Protein AF-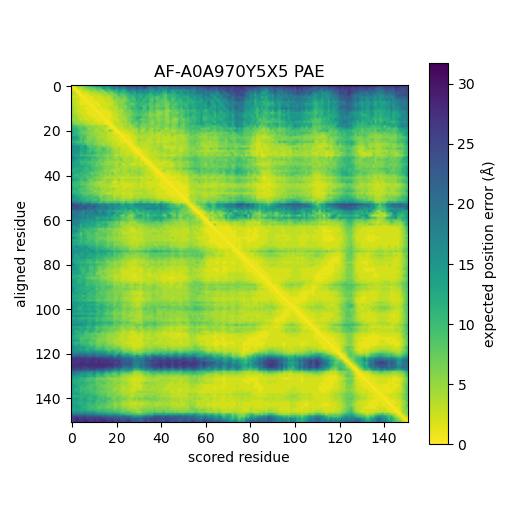A0A970Y5X5-F1 (afdb_monomer)

Mean predicted aligned error: 7.31 Å

Structure (mmCIF, N/CA/C/O backbone):
data_AF-A0A970Y5X5-F1
#
_entry.id   AF-A0A970Y5X5-F1
#
loop_
_atom_site.group_PDB
_atom_site.id
_atom_site.type_symbol
_atom_site.label_atom_id
_atom_site.label_alt_id
_atom_site.label_comp_id
_atom_site.label_asym_id
_atom_site.label_entity_id
_atom_site.label_seq_id
_atom_site.pdbx_PDB_ins_code
_atom_site.Cartn_x
_atom_site.Cartn_y
_atom_site.Cartn_z
_atom_site.occupancy
_atom_site.B_iso_or_equiv
_atom_site.auth_seq_id
_atom_site.auth_comp_id
_atom_site.auth_asym_id
_atom_site.auth_atom_id
_atom_site.pdbx_PDB_model_num
ATOM 1 N N . MET A 1 1 ? 30.750 5.805 -36.805 1.00 61.69 1 MET A N 1
ATOM 2 C CA . MET A 1 1 ? 29.482 6.533 -36.545 1.00 61.69 1 MET A CA 1
ATOM 3 C C . MET A 1 1 ? 28.291 5.612 -36.258 1.00 61.69 1 MET A C 1
ATOM 5 O O . MET A 1 1 ? 27.741 5.738 -35.177 1.00 61.69 1 MET A O 1
ATOM 9 N N . LYS A 1 2 ? 27.924 4.644 -37.118 1.00 69.88 2 LYS A N 1
ATOM 10 C CA . LYS A 1 2 ? 26.764 3.740 -36.888 1.00 69.88 2 LYS A CA 1
ATOM 11 C C . LYS A 1 2 ? 26.781 2.974 -35.548 1.00 69.88 2 LYS A C 1
ATOM 13 O O . LYS A 1 2 ? 25.757 2.880 -34.888 1.00 69.88 2 LYS A O 1
ATOM 18 N N . ARG A 1 3 ? 27.951 2.489 -35.111 1.00 75.19 3 ARG A N 1
ATOM 19 C CA . ARG A 1 3 ? 28.119 1.791 -33.818 1.00 75.19 3 ARG A CA 1
ATOM 20 C C . ARG A 1 3 ? 27.885 2.694 -32.600 1.00 75.19 3 ARG A C 1
ATOM 22 O O . ARG A 1 3 ? 27.340 2.235 -31.613 1.00 75.19 3 ARG A O 1
ATOM 29 N N . MET A 1 4 ? 28.266 3.969 -32.683 1.00 82.06 4 MET A N 1
ATOM 30 C CA . MET A 1 4 ? 28.078 4.937 -31.595 1.00 82.06 4 MET A CA 1
ATOM 31 C C . MET A 1 4 ? 26.596 5.274 -31.413 1.00 82.06 4 MET A C 1
ATOM 33 O O . MET A 1 4 ? 26.098 5.261 -30.297 1.00 82.06 4 MET A O 1
ATOM 37 N N . TRP A 1 5 ? 25.874 5.471 -32.519 1.00 86.94 5 TRP A N 1
ATOM 38 C CA . TRP A 1 5 ? 24.421 5.654 -32.496 1.00 86.94 5 TRP A CA 1
ATOM 39 C C . TRP A 1 5 ? 23.680 4.432 -31.956 1.00 86.94 5 TRP A C 1
ATOM 41 O O . TRP A 1 5 ? 22.742 4.599 -31.189 1.00 86.94 5 TRP A O 1
ATOM 51 N N . ALA A 1 6 ? 24.130 3.217 -32.287 1.00 85.12 6 ALA A N 1
ATOM 52 C CA . ALA A 1 6 ? 23.559 2.004 -31.709 1.00 85.12 6 ALA A CA 1
ATOM 53 C C . ALA A 1 6 ? 23.686 1.989 -30.175 1.00 85.12 6 ALA A C 1
ATOM 55 O O . ALA A 1 6 ? 22.701 1.736 -29.498 1.00 85.12 6 ALA A O 1
ATOM 56 N N . TRP A 1 7 ? 24.851 2.342 -29.620 1.00 88.75 7 TRP A N 1
ATOM 57 C CA . TRP A 1 7 ? 25.034 2.431 -28.165 1.00 88.75 7 TRP A CA 1
ATOM 58 C C . TRP A 1 7 ? 24.187 3.522 -27.509 1.00 88.75 7 TRP A C 1
ATOM 60 O O . TRP A 1 7 ? 23.627 3.284 -26.443 1.00 88.75 7 TRP A O 1
ATOM 70 N N . VAL A 1 8 ? 24.054 4.688 -28.148 1.00 87.75 8 VAL A N 1
ATOM 71 C CA . VAL A 1 8 ? 23.184 5.769 -27.658 1.00 87.75 8 VAL A CA 1
ATOM 72 C C . VAL A 1 8 ? 21.726 5.314 -27.625 1.00 87.75 8 VAL A C 1
ATOM 74 O O . VAL A 1 8 ? 21.062 5.473 -26.606 1.00 87.75 8 VAL A O 1
ATOM 77 N N . ILE A 1 9 ? 21.244 4.688 -28.701 1.00 89.44 9 ILE A N 1
ATOM 78 C CA . ILE A 1 9 ? 19.875 4.164 -28.777 1.00 89.44 9 ILE A CA 1
ATOM 79 C C . ILE A 1 9 ? 19.659 3.090 -27.710 1.00 89.44 9 ILE A C 1
ATOM 81 O O . ILE A 1 9 ? 18.686 3.169 -26.968 1.00 89.44 9 ILE A O 1
ATOM 85 N N . THR A 1 10 ? 20.578 2.131 -27.580 1.00 89.00 10 THR A N 1
ATOM 86 C CA . THR A 1 10 ? 20.504 1.099 -26.539 1.00 89.00 10 THR A CA 1
ATOM 87 C C . THR A 1 10 ? 20.465 1.720 -25.145 1.00 89.00 10 THR A C 1
ATOM 89 O O . THR A 1 10 ? 19.630 1.329 -24.337 1.00 89.00 10 THR A O 1
ATOM 92 N N . GLY A 1 11 ? 21.306 2.719 -24.868 1.00 88.06 11 GLY A N 1
ATOM 93 C CA . GLY A 1 11 ? 21.301 3.435 -23.592 1.00 88.06 11 GLY A CA 1
ATOM 94 C C . GLY A 1 11 ? 19.962 4.119 -23.312 1.00 88.06 11 GLY A C 1
ATOM 95 O O . GLY A 1 11 ? 19.399 3.938 -22.236 1.00 88.06 11 GLY A O 1
ATOM 96 N N . CYS A 1 12 ? 19.404 4.836 -24.291 1.00 86.50 12 CYS A N 1
ATOM 97 C CA . CYS A 1 12 ? 18.083 5.453 -24.166 1.00 86.50 12 CYS A CA 1
ATOM 98 C C . CYS A 1 12 ? 16.980 4.416 -23.920 1.00 86.50 12 CYS A C 1
ATOM 100 O O . CYS A 1 12 ? 16.128 4.632 -23.064 1.00 86.50 12 CYS A O 1
ATOM 102 N N . VAL A 1 13 ? 17.007 3.284 -24.628 1.00 84.75 13 VAL A N 1
ATOM 103 C CA . VAL A 1 13 ? 16.042 2.193 -24.431 1.00 84.75 13 VAL A CA 1
ATOM 104 C C . VAL A 1 13 ? 16.150 1.630 -23.016 1.00 84.75 13 VAL A C 1
ATOM 106 O O . VAL A 1 13 ? 15.132 1.483 -22.352 1.00 84.75 13 VAL A O 1
ATOM 109 N N . VAL A 1 14 ? 17.363 1.382 -22.518 1.00 83.56 14 VAL A N 1
ATOM 110 C CA . VAL A 1 14 ? 17.572 0.889 -21.148 1.00 83.56 14 VAL A CA 1
ATOM 111 C C . VAL A 1 14 ? 17.050 1.889 -20.116 1.00 83.56 14 VAL A C 1
ATOM 113 O O . VAL A 1 14 ? 16.338 1.494 -19.200 1.00 83.56 14 VAL A O 1
ATOM 116 N N . VAL A 1 15 ? 17.327 3.185 -20.276 1.00 82.19 15 VAL A N 1
ATOM 117 C CA . VAL A 1 15 ? 16.815 4.217 -19.358 1.00 82.19 15 VAL A CA 1
ATOM 118 C C . VAL A 1 15 ? 15.287 4.254 -19.363 1.00 82.19 15 VAL A C 1
ATOM 120 O O . VAL A 1 15 ? 14.677 4.283 -18.297 1.00 82.19 15 VAL A O 1
ATOM 123 N N . LEU A 1 16 ? 14.661 4.203 -20.542 1.00 78.81 16 LEU A N 1
ATOM 124 C CA . LEU A 1 16 ? 13.202 4.172 -20.664 1.00 78.81 16 LEU A CA 1
ATOM 125 C C . LEU A 1 16 ? 12.597 2.915 -20.026 1.00 78.81 16 LEU A C 1
ATOM 127 O O . LEU A 1 16 ? 11.525 3.016 -19.436 1.00 78.81 16 LEU A O 1
ATOM 131 N N . LEU A 1 17 ? 13.297 1.777 -20.106 1.00 76.12 17 LEU A N 1
ATOM 132 C CA . LEU A 1 17 ? 12.906 0.507 -19.485 1.00 76.12 17 LEU A CA 1
ATOM 133 C C . LEU A 1 17 ? 12.936 0.533 -17.953 1.00 76.12 17 LEU A C 1
ATOM 135 O O . LEU A 1 17 ? 12.149 -0.161 -17.313 1.00 76.12 17 LEU A O 1
ATOM 139 N N . LEU A 1 18 ? 13.818 1.337 -17.363 1.00 77.56 18 LEU A N 1
ATOM 140 C CA . LEU A 1 18 ? 13.996 1.409 -15.910 1.00 77.56 18 LEU A CA 1
ATOM 141 C C . LEU A 1 18 ? 13.195 2.544 -15.255 1.00 77.56 18 LEU A C 1
ATOM 143 O O . LEU A 1 18 ? 12.927 2.494 -14.059 1.00 77.56 18 LEU A O 1
ATOM 147 N N . LEU A 1 19 ? 12.786 3.554 -16.026 1.00 79.06 19 LEU A N 1
ATOM 148 C CA . LEU A 1 19 ? 12.123 4.772 -15.540 1.00 79.06 19 LEU A CA 1
ATOM 149 C C . LEU A 1 19 ? 10.848 4.532 -14.701 1.00 79.06 19 LEU A C 1
ATOM 151 O O . LEU A 1 19 ? 10.663 5.239 -13.710 1.00 79.06 19 LEU A O 1
ATOM 155 N N . PRO A 1 20 ? 9.977 3.555 -15.024 1.00 79.56 20 PRO A N 1
ATOM 156 C CA . PRO A 1 20 ? 8.769 3.309 -14.235 1.00 79.56 20 PRO A CA 1
ATOM 157 C C . PRO A 1 20 ? 9.034 2.753 -12.831 1.00 79.56 20 PRO A C 1
ATOM 159 O O . PRO A 1 20 ? 8.179 2.899 -11.964 1.00 79.56 20 PRO A O 1
ATOM 162 N N . MET A 1 21 ? 10.195 2.132 -12.586 1.00 79.19 21 MET A N 1
ATOM 163 C CA . MET A 1 21 ? 10.510 1.509 -11.293 1.00 79.19 21 MET A CA 1
ATOM 164 C C . MET A 1 21 ? 10.584 2.518 -10.137 1.00 79.19 21 MET A C 1
ATOM 166 O O . MET A 1 21 ? 9.817 2.359 -9.194 1.00 79.19 21 MET A O 1
ATOM 170 N N . PRO A 1 22 ? 11.422 3.580 -10.181 1.00 78.94 22 PRO A N 1
ATOM 171 C CA . PRO A 1 22 ? 11.495 4.551 -9.086 1.00 78.94 22 PRO A CA 1
ATOM 172 C C . PRO A 1 22 ? 10.195 5.338 -8.906 1.00 78.94 22 PRO A C 1
ATOM 174 O O . PRO A 1 22 ? 9.940 5.869 -7.830 1.00 78.94 22 PRO A O 1
ATOM 177 N N . VAL A 1 23 ? 9.381 5.444 -9.961 1.00 79.38 23 VAL A N 1
ATOM 178 C CA . VAL A 1 23 ? 8.048 6.040 -9.869 1.00 79.38 23 VAL A CA 1
ATOM 179 C C . VAL A 1 23 ? 7.141 5.125 -9.054 1.00 79.38 23 VAL A C 1
ATOM 181 O O . VAL A 1 23 ? 6.571 5.590 -8.076 1.00 79.38 23 VAL A O 1
ATOM 184 N N . ALA A 1 24 ? 7.041 3.844 -9.415 1.00 81.62 24 ALA A N 1
ATOM 185 C CA . ALA A 1 24 ? 6.217 2.886 -8.687 1.00 81.62 24 ALA A CA 1
ATOM 186 C C . ALA A 1 24 ? 6.631 2.796 -7.209 1.00 81.62 24 ALA A C 1
ATOM 188 O O . ALA A 1 24 ? 5.805 3.107 -6.363 1.00 81.62 24 ALA A O 1
ATOM 189 N N . GLU A 1 25 ? 7.916 2.551 -6.915 1.00 81.75 25 GLU A N 1
ATOM 190 C CA . GLU A 1 25 ? 8.452 2.480 -5.537 1.00 81.75 25 GLU A CA 1
ATOM 191 C C . GLU A 1 25 ? 8.108 3.724 -4.699 1.00 81.75 25 GLU A C 1
ATOM 193 O O . GLU A 1 25 ? 7.856 3.633 -3.508 1.00 81.75 25 GLU A O 1
ATOM 198 N N . ARG A 1 26 ? 8.068 4.914 -5.310 1.00 81.31 26 ARG A N 1
ATOM 199 C CA . ARG A 1 26 ? 7.753 6.151 -4.582 1.00 81.31 26 ARG A CA 1
ATOM 200 C C . ARG A 1 26 ? 6.263 6.325 -4.283 1.00 81.31 26 ARG A C 1
ATOM 202 O O . ARG A 1 26 ? 5.918 7.049 -3.351 1.00 81.31 26 ARG A O 1
ATOM 209 N N . PHE A 1 27 ? 5.396 5.803 -5.142 1.00 81.81 27 PHE A N 1
ATOM 210 C CA . PHE A 1 27 ? 3.952 6.025 -5.051 1.00 81.81 27 PHE A CA 1
ATOM 211 C C . PHE A 1 27 ? 3.210 4.864 -4.404 1.00 81.81 27 PHE A C 1
ATOM 213 O O . PHE A 1 27 ? 2.046 5.045 -4.054 1.00 81.81 27 PHE A O 1
ATOM 220 N N . THR A 1 28 ? 3.847 3.703 -4.275 1.00 86.19 28 THR A N 1
ATOM 221 C CA . THR A 1 28 ? 3.265 2.520 -3.652 1.00 86.19 28 THR A CA 1
ATOM 222 C C . THR A 1 28 ? 3.716 2.359 -2.211 1.00 86.19 28 THR A C 1
ATOM 224 O O . THR A 1 28 ? 4.687 2.968 -1.777 1.00 86.19 28 THR A O 1
ATOM 227 N N . SER A 1 29 ? 2.991 1.534 -1.470 1.00 88.69 29 SER A N 1
ATOM 228 C CA . SER A 1 29 ? 3.234 1.321 -0.058 1.00 88.69 29 SER A CA 1
ATOM 229 C C . SER A 1 29 ? 4.597 0.698 0.233 1.00 88.69 29 SER A C 1
ATOM 231 O O . SER A 1 29 ? 5.002 -0.204 -0.507 1.00 88.69 29 SER A O 1
ATOM 233 N N . PRO A 1 30 ? 5.233 1.075 1.365 1.00 85.62 30 PRO A N 1
ATOM 234 C CA . PRO A 1 30 ? 6.435 0.422 1.875 1.00 85.62 30 PRO A CA 1
ATOM 235 C C . PRO A 1 30 ? 6.320 -1.102 2.020 1.00 85.62 30 PRO A C 1
ATOM 237 O O . PRO A 1 30 ? 7.319 -1.813 1.946 1.00 85.62 30 PRO A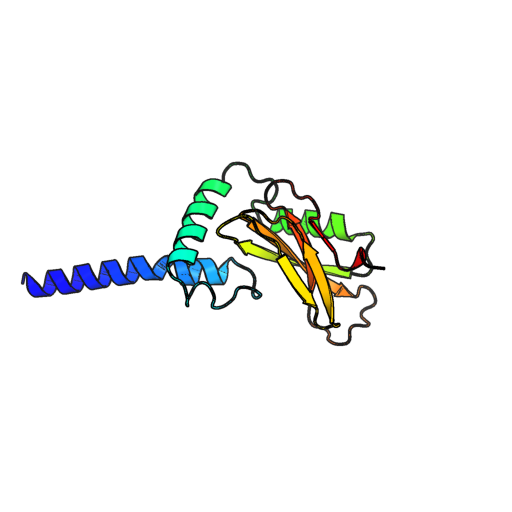 O 1
ATOM 240 N N . THR A 1 31 ? 5.107 -1.641 2.193 1.00 84.81 31 THR A N 1
ATOM 241 C CA . THR A 1 31 ? 4.873 -3.099 2.234 1.00 84.81 31 THR A CA 1
ATOM 242 C C . THR A 1 31 ? 5.170 -3.794 0.898 1.00 84.81 31 THR A C 1
ATOM 244 O O . THR A 1 31 ? 5.346 -5.013 0.853 1.00 84.81 31 THR A O 1
ATOM 247 N N . GLN A 1 32 ? 5.254 -3.033 -0.197 1.00 85.06 32 GLN A N 1
ATOM 248 C CA . GLN A 1 32 ? 5.586 -3.509 -1.539 1.00 85.06 32 GLN A CA 1
ATOM 249 C C . GLN A 1 32 ? 6.984 -3.075 -2.012 1.00 85.06 32 GLN A C 1
ATOM 251 O O . GLN A 1 32 ? 7.321 -3.323 -3.175 1.00 85.06 32 GLN A O 1
ATOM 256 N N . ASP A 1 33 ? 7.801 -2.481 -1.135 1.00 83.56 33 ASP A N 1
ATOM 257 C CA . ASP A 1 33 ? 9.144 -2.005 -1.478 1.00 83.56 33 ASP A CA 1
ATOM 258 C C . ASP A 1 33 ? 10.012 -3.122 -2.080 1.00 83.56 33 ASP A C 1
ATOM 260 O O . ASP A 1 33 ? 10.012 -4.281 -1.652 1.00 83.56 33 ASP A O 1
ATOM 264 N N . GLY A 1 34 ? 10.769 -2.776 -3.121 1.00 79.81 34 GLY A N 1
ATOM 265 C CA . GLY A 1 34 ? 11.6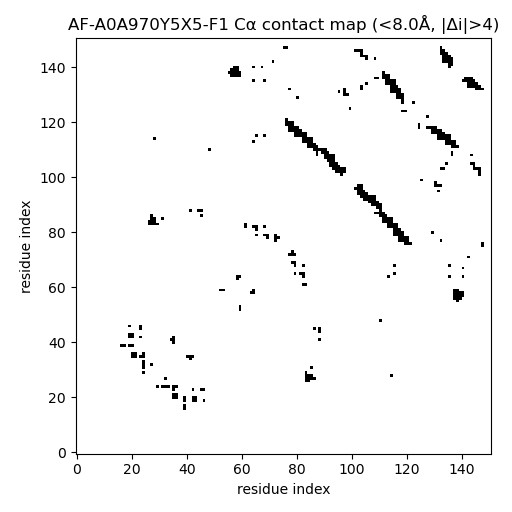84 -3.680 -3.820 1.00 79.81 34 GLY A CA 1
ATOM 266 C C . GLY A 1 34 ? 11.015 -4.649 -4.803 1.00 79.81 34 GLY A C 1
ATOM 267 O O . GLY A 1 34 ? 11.712 -5.276 -5.616 1.00 79.81 34 GLY A O 1
ATOM 268 N N . GLN A 1 35 ? 9.682 -4.763 -4.811 1.00 83.62 35 GLN A N 1
ATOM 269 C CA . GLN A 1 35 ? 8.962 -5.599 -5.783 1.00 83.62 35 GLN A CA 1
ATOM 270 C C . GLN A 1 35 ? 9.032 -5.023 -7.206 1.00 83.6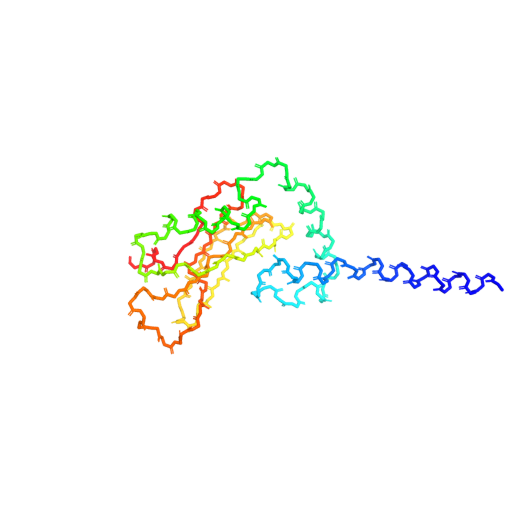2 35 GLN A C 1
ATOM 272 O O . GLN A 1 35 ? 8.964 -5.771 -8.185 1.00 83.62 35 GLN A O 1
ATOM 277 N N . TYR A 1 36 ? 9.196 -3.706 -7.343 1.00 80.19 36 TYR A N 1
ATOM 278 C CA . TYR A 1 36 ? 9.234 -3.015 -8.635 1.00 80.19 36 TYR A CA 1
ATOM 279 C C . TYR A 1 36 ? 10.643 -2.987 -9.231 1.00 80.19 36 TYR A C 1
ATOM 281 O O . TYR A 1 36 ? 10.802 -3.048 -10.453 1.00 80.19 36 TYR A O 1
ATOM 289 N N . LEU A 1 37 ? 11.670 -2.964 -8.376 1.00 78.31 37 LEU A N 1
ATOM 290 C CA . LEU A 1 37 ? 13.072 -3.117 -8.783 1.00 78.31 37 LEU A CA 1
ATOM 291 C C . LEU A 1 37 ? 13.399 -4.541 -9.249 1.00 78.31 37 LEU A C 1
ATOM 293 O O . LEU A 1 37 ? 14.160 -4.728 -10.198 1.00 78.31 37 LEU A O 1
ATOM 297 N N . THR A 1 38 ? 12.819 -5.550 -8.596 1.00 81.31 38 THR A N 1
ATOM 298 C CA . THR A 1 38 ? 13.047 -6.964 -8.936 1.00 81.31 38 THR A CA 1
ATOM 299 C C . THR A 1 38 ? 12.194 -7.443 -10.111 1.00 81.31 38 THR A C 1
ATOM 301 O O . THR A 1 38 ? 12.582 -8.391 -10.795 1.00 81.31 38 THR A O 1
ATOM 304 N N . ASN A 1 39 ? 11.072 -6.771 -10.401 1.00 81.94 39 ASN A N 1
ATOM 305 C CA . ASN A 1 39 ? 10.193 -7.100 -11.520 1.00 81.94 39 ASN A CA 1
ATOM 306 C C . ASN A 1 39 ? 9.818 -5.856 -12.360 1.00 81.94 39 ASN A C 1
ATOM 308 O O . ASN A 1 39 ? 8.770 -5.244 -12.136 1.00 81.94 39 ASN A O 1
ATOM 312 N N . PRO A 1 40 ? 10.613 -5.526 -13.401 1.00 79.62 40 PRO A N 1
ATOM 313 C CA . PRO A 1 40 ? 10.353 -4.397 -14.298 1.00 79.62 40 PRO A CA 1
ATOM 314 C C . PRO A 1 40 ? 8.952 -4.397 -14.917 1.00 79.62 40 PRO A C 1
ATOM 316 O O . PRO A 1 40 ? 8.358 -3.338 -15.116 1.00 79.62 40 PRO A O 1
ATOM 319 N N . ALA A 1 41 ? 8.407 -5.580 -15.224 1.00 85.12 41 ALA A N 1
ATOM 320 C CA . ALA A 1 41 ? 7.093 -5.703 -15.845 1.00 85.12 41 ALA A CA 1
ATOM 321 C C . ALA A 1 41 ? 5.976 -5.207 -14.912 1.00 85.12 41 ALA A C 1
ATOM 323 O O . ALA A 1 41 ? 5.028 -4.579 -15.384 1.00 85.12 41 ALA A O 1
ATOM 324 N N . ARG A 1 42 ? 6.124 -5.407 -13.594 1.00 85.56 42 ARG A N 1
ATOM 325 C CA . ARG A 1 42 ? 5.179 -4.910 -12.582 1.00 85.56 42 ARG A CA 1
ATOM 326 C C . ARG A 1 42 ? 5.097 -3.383 -12.599 1.00 85.56 42 ARG A C 1
ATOM 328 O O . ARG A 1 42 ? 4.005 -2.827 -12.575 1.00 85.56 42 ARG A O 1
ATOM 335 N N . SER A 1 43 ? 6.235 -2.705 -12.724 1.00 83.94 43 SER A N 1
ATOM 336 C CA . SER A 1 43 ? 6.324 -1.237 -12.792 1.00 83.94 43 SER A CA 1
ATOM 337 C C . SER A 1 43 ? 5.617 -0.664 -14.023 1.00 83.94 43 SER A C 1
ATOM 339 O O . SER A 1 43 ? 4.979 0.387 -13.961 1.00 83.94 43 SER A O 1
ATOM 341 N N . TYR A 1 44 ? 5.675 -1.378 -15.149 1.00 85.50 44 TYR A N 1
ATOM 342 C CA . TYR A 1 44 ? 4.924 -1.020 -16.352 1.00 85.50 44 TYR A CA 1
ATOM 343 C C . TYR A 1 44 ? 3.422 -1.235 -16.203 1.00 85.50 44 TYR A C 1
ATOM 345 O O . TYR A 1 44 ? 2.639 -0.386 -16.629 1.00 85.50 44 TYR A O 1
ATOM 353 N N . GLN A 1 45 ? 3.018 -2.349 -15.592 1.00 88.69 45 GLN A N 1
ATOM 354 C CA . GLN A 1 45 ? 1.612 -2.615 -15.302 1.00 88.69 45 GLN A CA 1
ATOM 355 C C . GLN A 1 45 ? 1.043 -1.547 -14.366 1.00 88.69 45 GLN A C 1
ATOM 357 O O . GLN A 1 45 ? -0.034 -1.033 -14.649 1.00 88.69 45 GLN A O 1
ATOM 362 N N . PHE A 1 46 ? 1.801 -1.135 -13.343 1.00 88.31 46 PHE A N 1
ATOM 363 C CA . PHE A 1 46 ? 1.451 -0.012 -12.473 1.00 88.31 46 PHE A CA 1
ATOM 364 C C . PHE A 1 46 ? 1.233 1.270 -13.278 1.00 88.31 46 PHE A C 1
ATOM 366 O O . PHE A 1 46 ? 0.174 1.881 -13.180 1.00 88.31 46 PHE A O 1
ATOM 373 N N . ALA A 1 47 ? 2.195 1.658 -14.125 1.00 84.81 47 ALA A N 1
ATOM 374 C CA . ALA A 1 47 ? 2.078 2.872 -14.932 1.00 84.81 47 ALA A CA 1
ATOM 375 C C . ALA A 1 47 ? 0.841 2.836 -15.848 1.00 84.81 47 ALA A C 1
ATOM 377 O O . ALA A 1 47 ? 0.121 3.827 -15.961 1.00 84.81 47 ALA A O 1
ATOM 378 N N . PHE A 1 48 ? 0.561 1.688 -16.470 1.00 85.75 48 PHE A N 1
ATOM 379 C CA . PHE A 1 48 ? -0.596 1.511 -17.346 1.00 85.75 48 PHE A CA 1
ATOM 380 C C . PHE A 1 48 ? -1.925 1.416 -16.580 1.00 85.75 48 PHE A C 1
ATOM 382 O O . PHE A 1 48 ? -2.976 1.795 -17.092 1.00 85.75 48 PHE A O 1
ATOM 389 N N . ALA A 1 49 ? -1.920 0.889 -15.358 1.00 86.19 49 ALA A N 1
ATOM 390 C CA . ALA A 1 49 ? -3.082 0.890 -14.478 1.00 86.19 49 ALA A CA 1
ATOM 391 C C . ALA A 1 49 ? -3.367 2.305 -13.959 1.00 86.19 49 ALA A C 1
ATOM 393 O O . ALA A 1 49 ? -4.507 2.753 -14.016 1.00 86.19 49 ALA A O 1
ATOM 394 N N . ALA A 1 50 ? -2.339 3.055 -13.559 1.00 83.19 50 ALA A N 1
ATOM 395 C CA . ALA A 1 50 ? -2.468 4.422 -13.063 1.00 83.19 50 ALA A CA 1
ATOM 396 C C . ALA A 1 50 ? -3.039 5.378 -14.124 1.00 83.19 50 ALA A C 1
ATOM 398 O O . ALA A 1 50 ? -3.873 6.227 -13.807 1.00 83.19 50 ALA A O 1
ATOM 399 N N . THR A 1 51 ? -2.655 5.223 -15.399 1.00 81.12 51 THR A N 1
ATOM 400 C CA . THR A 1 51 ? -3.241 6.021 -16.490 1.00 81.12 51 THR A CA 1
ATOM 401 C C . THR A 1 51 ? -4.726 5.714 -16.688 1.00 81.12 51 THR A C 1
ATOM 403 O O . THR A 1 51 ? -5.511 6.649 -16.849 1.00 81.12 51 THR A O 1
ATOM 406 N N . ARG A 1 52 ? -5.127 4.437 -16.609 1.00 81.94 52 ARG A N 1
ATOM 407 C CA . ARG A 1 52 ? -6.529 3.989 -16.729 1.00 81.94 52 ARG A CA 1
ATOM 408 C C . ARG A 1 52 ? -7.395 4.404 -15.534 1.00 81.94 52 ARG A C 1
ATOM 410 O O . ARG A 1 52 ? -8.516 4.858 -15.719 1.00 81.94 52 ARG A O 1
ATOM 417 N N . ALA A 1 53 ? -6.866 4.285 -14.321 1.00 73.94 53 ALA A N 1
ATOM 418 C CA . ALA A 1 53 ? -7.568 4.569 -13.070 1.00 73.94 53 ALA A CA 1
ATOM 419 C C . ALA A 1 53 ? -7.849 6.067 -12.835 1.00 73.94 53 ALA A C 1
ATOM 421 O O . ALA A 1 53 ? -8.744 6.421 -12.067 1.00 73.94 53 ALA A O 1
ATOM 422 N N . SER A 1 54 ? -7.105 6.952 -13.507 1.00 58.88 54 SER A N 1
ATOM 423 C CA . SER A 1 54 ? -7.098 8.398 -13.243 1.00 58.88 54 SER A CA 1
ATOM 424 C C . SER A 1 54 ? -8.421 9.140 -13.494 1.00 58.88 54 SER A C 1
ATOM 426 O O . SER A 1 54 ? -8.548 10.289 -13.068 1.00 58.88 54 SER A O 1
ATOM 428 N N . THR A 1 55 ? -9.399 8.532 -14.177 1.00 58.97 55 THR A N 1
ATOM 429 C CA . THR A 1 55 ? -10.574 9.261 -14.691 1.00 58.97 55 THR A CA 1
ATOM 430 C C . THR A 1 55 ? -11.855 9.088 -13.860 1.00 58.97 55 THR A C 1
ATOM 432 O O . THR A 1 55 ? -12.680 9.997 -13.865 1.00 58.97 55 THR A O 1
ATOM 435 N N . GLU A 1 56 ? -12.016 7.994 -13.100 1.00 64.38 56 GLU A N 1
ATOM 436 C CA . GLU A 1 56 ? -13.303 7.661 -12.441 1.00 64.38 56 GLU A CA 1
ATOM 437 C C . GLU A 1 56 ? -13.200 7.213 -10.971 1.00 64.38 56 GLU A C 1
ATOM 439 O O . GLU A 1 56 ? -14.219 7.058 -10.299 1.00 64.38 56 GLU A O 1
ATOM 444 N N . ALA A 1 57 ? -11.997 7.036 -10.421 1.00 69.31 57 ALA A N 1
ATOM 445 C CA . ALA A 1 57 ? -11.851 6.512 -9.065 1.00 69.31 57 ALA A CA 1
ATOM 446 C C . ALA A 1 57 ? -12.231 7.523 -7.969 1.00 69.31 57 ALA A C 1
ATOM 448 O O . ALA A 1 57 ? -11.718 8.650 -7.926 1.00 69.31 57 ALA A O 1
ATOM 449 N N . LYS A 1 58 ? -13.065 7.091 -7.011 1.00 72.38 58 LYS A N 1
ATOM 450 C CA . LYS A 1 58 ? -13.495 7.913 -5.866 1.00 72.38 58 LYS A CA 1
ATOM 451 C C . LYS A 1 58 ? -12.307 8.369 -5.017 1.00 72.38 58 LYS A C 1
ATOM 453 O O . LYS A 1 58 ? -12.240 9.542 -4.636 1.00 72.38 58 LYS A O 1
ATOM 458 N N . LEU A 1 59 ? -11.349 7.467 -4.784 1.00 77.88 59 LEU A N 1
ATOM 459 C CA . LEU A 1 59 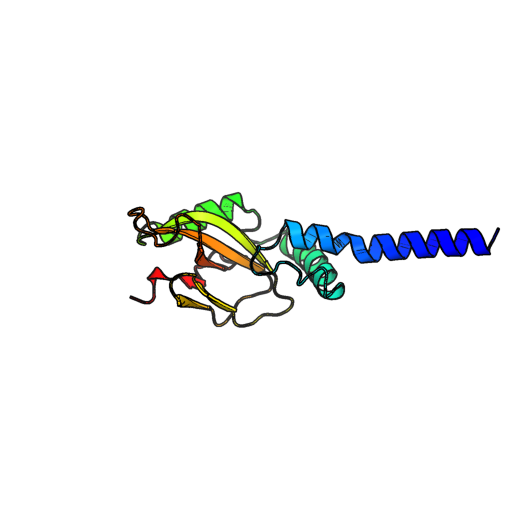? -10.148 7.712 -3.987 1.00 77.88 59 LEU A CA 1
ATOM 460 C C . LEU A 1 59 ? -8.886 7.876 -4.848 1.00 77.88 59 LEU A C 1
ATOM 462 O O . LEU A 1 59 ? -7.794 7.504 -4.434 1.00 77.88 59 LEU A O 1
ATOM 466 N N . GLY A 1 60 ? -8.994 8.497 -6.027 1.00 73.88 60 GLY A N 1
ATOM 467 C CA . GLY A 1 60 ? -7.842 8.722 -6.915 1.00 73.88 60 GLY A CA 1
ATOM 468 C C . GLY A 1 60 ? -6.760 9.679 -6.387 1.00 73.88 60 GLY A C 1
ATOM 469 O O . GLY A 1 60 ? -5.757 9.912 -7.059 1.00 73.88 60 GLY A O 1
ATOM 470 N N . ARG A 1 61 ? -6.952 10.271 -5.201 1.00 80.00 61 ARG A N 1
ATOM 471 C CA . ARG A 1 61 ? -5.994 11.168 -4.538 1.00 80.00 61 ARG A CA 1
ATOM 472 C C . ARG A 1 61 ? -5.816 10.754 -3.082 1.00 80.00 61 ARG A C 1
ATOM 474 O O . ARG A 1 61 ? -6.812 10.591 -2.379 1.00 80.00 61 ARG A O 1
ATOM 481 N N . SER A 1 62 ? -4.568 10.724 -2.618 1.00 80.69 62 SER A N 1
ATOM 482 C CA . SER A 1 62 ? -4.213 10.356 -1.240 1.00 80.69 62 SER A CA 1
ATOM 483 C C . SER A 1 62 ? -4.917 11.208 -0.180 1.00 80.69 62 SER A C 1
ATOM 485 O O . SER A 1 62 ? -5.337 10.677 0.836 1.00 80.69 62 SER A O 1
ATOM 487 N N . GLY A 1 63 ? -5.140 12.506 -0.427 1.00 85.00 63 GLY A N 1
ATOM 488 C CA . GLY A 1 63 ? -5.872 13.370 0.511 1.00 85.00 63 GLY A CA 1
ATOM 489 C C . GLY A 1 63 ? -7.322 12.929 0.752 1.00 85.00 63 GLY A C 1
ATOM 490 O O . GLY A 1 63 ? -7.754 12.849 1.895 1.00 85.00 63 GLY A O 1
ATOM 491 N N . ARG A 1 64 ? -8.055 12.558 -0.309 1.00 88.12 64 ARG A N 1
ATOM 492 C CA . ARG A 1 64 ? -9.426 12.029 -0.168 1.00 88.12 64 ARG A CA 1
ATOM 493 C C . ARG A 1 64 ? -9.435 10.646 0.469 1.00 88.12 64 ARG A C 1
ATOM 495 O O . ARG A 1 64 ? -10.326 10.349 1.252 1.00 88.12 64 ARG A O 1
ATOM 502 N N . ALA A 1 65 ? -8.454 9.813 0.126 1.00 90.38 65 ALA A N 1
ATOM 503 C CA . ALA A 1 65 ? -8.286 8.505 0.746 1.00 90.38 65 ALA A CA 1
ATOM 504 C C . ALA A 1 65 ? -8.023 8.627 2.253 1.00 90.38 65 ALA A C 1
ATOM 506 O O . ALA A 1 65 ? -8.612 7.885 3.027 1.00 90.38 65 ALA A O 1
ATOM 507 N N . LEU A 1 66 ? -7.216 9.606 2.676 1.00 92.62 66 LEU A N 1
ATOM 508 C CA . LEU A 1 66 ? -6.955 9.878 4.087 1.00 92.62 66 LEU A CA 1
ATOM 509 C C . LEU A 1 66 ? -8.209 10.368 4.821 1.00 92.62 66 LEU A C 1
ATOM 511 O O . LEU A 1 66 ? -8.502 9.876 5.905 1.00 92.62 66 LEU A O 1
ATOM 515 N N . GLU A 1 67 ? -8.964 11.300 4.232 1.00 92.88 67 GLU A N 1
ATOM 516 C CA . GLU A 1 67 ? -10.236 11.770 4.801 1.00 92.88 67 GLU A CA 1
ATOM 517 C C . GLU A 1 67 ? -11.246 10.622 4.965 1.00 92.88 67 GLU A C 1
ATOM 519 O O . GLU A 1 67 ? -11.898 10.506 6.005 1.00 92.88 67 GLU A O 1
ATOM 524 N N . GLU A 1 68 ? -11.365 9.749 3.959 1.00 94.31 68 GLU A N 1
ATOM 525 C CA . GLU A 1 68 ? -12.263 8.594 4.024 1.00 94.31 68 GLU A CA 1
ATOM 526 C C . GLU A 1 68 ? -11.766 7.548 5.030 1.00 94.31 68 GLU A C 1
ATOM 528 O O . GLU A 1 68 ? -12.568 7.020 5.794 1.00 94.31 68 GLU A O 1
ATOM 533 N N . ALA A 1 69 ? -10.454 7.309 5.110 1.00 93.31 69 ALA A N 1
ATOM 534 C CA . ALA A 1 69 ? -9.856 6.426 6.109 1.00 93.31 69 ALA A CA 1
ATOM 535 C C . ALA A 1 69 ? -10.117 6.924 7.532 1.00 93.31 69 ALA A C 1
ATOM 537 O O . ALA A 1 69 ? -10.540 6.152 8.389 1.00 93.31 69 ALA A O 1
ATOM 538 N N . GLN A 1 70 ? -9.929 8.223 7.779 1.00 93.75 70 GLN A N 1
ATOM 539 C CA . GLN A 1 70 ? -10.257 8.840 9.061 1.00 93.75 70 GLN A CA 1
ATOM 540 C C . GLN A 1 70 ? -11.740 8.672 9.388 1.00 93.75 70 GLN A C 1
ATOM 542 O O . GLN A 1 70 ? -12.071 8.332 10.518 1.00 93.75 70 GLN A O 1
ATOM 547 N N . ARG A 1 71 ? -12.639 8.864 8.414 1.00 93.62 71 ARG A N 1
ATOM 548 C CA . ARG A 1 71 ? -14.078 8.639 8.611 1.00 93.62 71 ARG A CA 1
ATOM 549 C C . ARG A 1 71 ? -14.397 7.179 8.930 1.00 93.62 71 ARG A C 1
ATOM 551 O O . ARG A 1 71 ? -15.143 6.933 9.872 1.00 93.62 71 ARG A O 1
ATOM 558 N N . ALA A 1 72 ? -13.840 6.233 8.179 1.00 91.75 72 ALA A N 1
ATOM 559 C CA . ALA A 1 72 ? -14.072 4.805 8.378 1.00 91.75 72 ALA A CA 1
ATOM 560 C C . ALA A 1 72 ? -13.556 4.322 9.746 1.00 91.75 72 ALA A C 1
ATOM 562 O O . ALA A 1 72 ? -14.199 3.501 10.393 1.00 91.75 72 ALA A O 1
ATOM 563 N N . MET A 1 73 ? -12.437 4.882 10.215 1.00 89.81 73 MET A N 1
ATOM 564 C CA . MET A 1 73 ? -11.770 4.478 11.457 1.00 89.81 73 MET A CA 1
ATOM 565 C C . MET A 1 73 ? -12.191 5.285 12.697 1.00 89.81 73 MET A C 1
ATOM 567 O O . MET A 1 73 ? -11.728 4.984 13.792 1.00 89.81 73 MET A O 1
ATOM 571 N N . GLN A 1 74 ? -13.089 6.272 12.578 1.00 89.38 74 GLN A N 1
ATOM 572 C CA . GLN A 1 74 ? -13.498 7.161 13.686 1.00 89.38 74 GLN A CA 1
ATOM 573 C C . GLN A 1 74 ? -14.014 6.437 14.940 1.00 89.38 74 GLN A C 1
ATOM 575 O O . GLN A 1 74 ? -13.942 6.991 16.033 1.00 89.38 74 GLN A O 1
ATOM 580 N N . SER A 1 75 ? -14.568 5.233 14.783 1.00 86.81 75 SER A N 1
ATOM 581 C CA . SER A 1 75 ? -15.121 4.425 15.881 1.00 86.81 75 SER A CA 1
ATOM 582 C C . SER A 1 75 ? -14.169 3.338 16.391 1.00 86.81 75 SER A C 1
ATOM 584 O O . SER A 1 75 ? -14.537 2.564 17.271 1.00 86.81 75 SER A O 1
ATOM 586 N N . THR A 1 76 ? -12.954 3.275 15.848 1.00 88.25 76 THR A N 1
ATOM 587 C CA . THR A 1 76 ? -11.952 2.257 16.180 1.00 88.25 76 THR A CA 1
ATOM 588 C C . THR A 1 76 ? -10.963 2.782 17.223 1.00 88.25 76 THR A C 1
ATOM 590 O O . THR A 1 76 ? -10.804 3.998 17.355 1.00 88.25 76 THR A O 1
ATOM 593 N N . PRO A 1 77 ? -10.245 1.904 17.947 1.00 88.19 77 PRO A N 1
ATOM 594 C CA . PRO A 1 77 ? -9.211 2.317 18.894 1.00 88.19 77 PRO A CA 1
ATOM 595 C C . PRO A 1 77 ? -7.917 2.786 18.204 1.00 88.19 77 PRO A C 1
ATOM 597 O O . PRO A 1 77 ? -6.855 2.746 18.817 1.00 88.19 77 PRO A O 1
ATOM 600 N N . PHE A 1 78 ? -7.9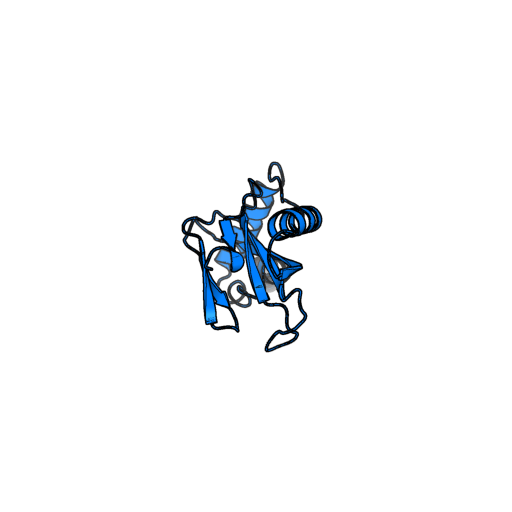70 3.233 16.946 1.00 89.62 78 PHE A N 1
ATOM 601 C CA . PHE A 1 78 ? -6.803 3.646 16.174 1.00 89.62 78 PHE A CA 1
ATOM 602 C C . PHE A 1 78 ? -6.917 5.089 15.679 1.00 89.62 78 PHE A C 1
ATOM 604 O O . PHE A 1 78 ? -7.972 5.554 15.252 1.00 89.62 78 PHE A O 1
ATOM 611 N N . THR A 1 79 ? -5.787 5.792 15.669 1.00 91.12 79 THR A N 1
ATOM 612 C CA . THR A 1 79 ? -5.623 7.091 15.015 1.00 91.12 79 THR A CA 1
ATOM 613 C C . THR A 1 79 ? -4.933 6.903 13.671 1.00 91.12 79 THR A C 1
ATOM 615 O O . THR A 1 79 ? -3.779 6.479 13.613 1.00 91.12 79 THR A O 1
ATOM 618 N N . VAL A 1 80 ? -5.623 7.254 12.584 1.00 93.06 80 VAL A N 1
ATOM 619 C CA . VAL A 1 80 ? -5.068 7.213 11.223 1.00 93.06 80 VAL A CA 1
ATOM 620 C C . VAL A 1 80 ? -3.999 8.293 11.057 1.00 93.06 80 VAL A C 1
ATOM 622 O O . VAL A 1 80 ? -4.269 9.477 11.269 1.00 93.06 80 VAL A O 1
ATOM 625 N N . THR A 1 81 ? -2.802 7.901 10.625 1.00 92.44 81 THR A N 1
ATOM 626 C CA . THR A 1 81 ? -1.655 8.802 10.426 1.00 92.44 81 THR A CA 1
ATOM 627 C C . THR A 1 81 ? -1.367 9.069 8.953 1.00 92.44 81 THR A C 1
ATOM 629 O O . THR A 1 81 ? -1.031 10.198 8.591 1.00 92.44 81 THR A O 1
ATOM 632 N N . LYS A 1 82 ? -1.518 8.061 8.088 1.00 93.38 82 LYS A N 1
ATOM 633 C CA . LYS A 1 82 ? -1.316 8.182 6.638 1.00 93.38 82 LYS A CA 1
ATOM 634 C C . LYS A 1 82 ? -2.058 7.084 5.878 1.00 93.38 82 LYS A C 1
ATOM 636 O O . LYS A 1 82 ? -2.561 6.130 6.467 1.00 93.38 82 LYS A O 1
ATOM 641 N N . VAL A 1 83 ? -2.094 7.226 4.559 1.00 94.69 83 VAL A N 1
ATOM 642 C CA . VAL A 1 83 ? -2.545 6.181 3.639 1.00 94.69 83 VAL A CA 1
ATOM 643 C C . VAL A 1 83 ? -1.500 5.974 2.554 1.00 94.69 83 VAL A C 1
ATOM 645 O O . VAL A 1 83 ? -0.911 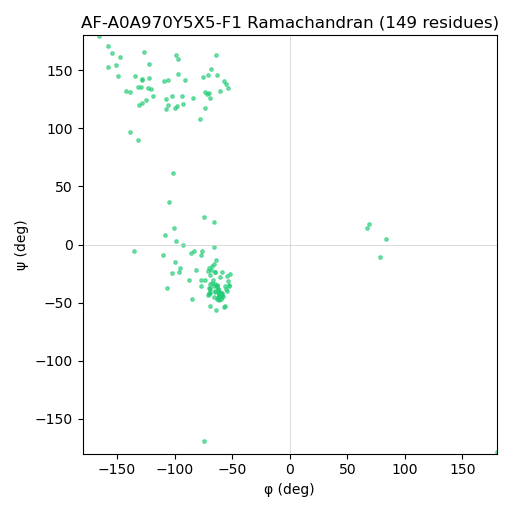6.947 2.082 1.00 94.69 83 VAL A O 1
ATOM 648 N N . GLU A 1 84 ? -1.285 4.725 2.162 1.00 94.44 84 GLU A N 1
ATOM 649 C CA . GLU A 1 84 ? -0.294 4.339 1.155 1.00 94.44 84 GLU A CA 1
ATOM 650 C C . GLU A 1 84 ? -0.951 3.469 0.080 1.00 94.44 84 GLU A C 1
ATOM 652 O O . GLU A 1 84 ? -1.852 2.684 0.372 1.00 94.44 84 GLU A O 1
ATOM 657 N N . LEU A 1 85 ? -0.554 3.629 -1.182 1.00 94.06 85 LEU A N 1
ATOM 658 C CA . LEU A 1 85 ? -1.214 2.942 -2.293 1.00 94.06 85 LEU A CA 1
ATOM 659 C C . LEU A 1 85 ? -0.654 1.528 -2.462 1.00 94.06 85 LEU A C 1
ATOM 661 O O . LEU A 1 85 ? 0.535 1.348 -2.695 1.00 94.06 85 LEU A O 1
ATOM 665 N N . LEU A 1 86 ? -1.510 0.520 -2.460 1.00 93.88 86 LEU A N 1
ATOM 666 C CA . LEU A 1 86 ? -1.169 -0.804 -2.956 1.00 93.88 86 LEU A CA 1
ATOM 667 C C . LEU A 1 86 ? -1.517 -0.916 -4.432 1.00 93.88 86 LEU A C 1
ATOM 669 O O . LEU A 1 86 ? -2.566 -0.445 -4.874 1.00 93.88 86 LEU A O 1
ATOM 673 N N . PHE A 1 87 ? -0.652 -1.601 -5.174 1.00 92.62 87 PHE A N 1
ATOM 674 C CA . PHE A 1 87 ? -0.932 -2.014 -6.540 1.00 92.62 87 PHE A CA 1
ATOM 675 C C . PHE A 1 87 ? -0.855 -3.530 -6.676 1.00 92.62 87 PHE A C 1
ATOM 677 O O . PHE A 1 87 ? 0.112 -4.162 -6.239 1.00 92.62 87 PHE A O 1
ATOM 684 N N . PHE A 1 88 ? -1.852 -4.094 -7.347 1.00 91.31 88 PHE A N 1
ATOM 685 C CA . PHE A 1 88 ? -1.935 -5.503 -7.689 1.00 91.31 88 PHE A CA 1
ATOM 686 C C . PHE A 1 88 ? -2.128 -5.646 -9.204 1.00 91.31 88 PHE A C 1
ATOM 688 O O . PHE A 1 88 ? -3.075 -5.094 -9.755 1.00 91.31 88 PHE A O 1
ATOM 695 N N . PRO A 1 89 ? -1.271 -6.397 -9.919 1.00 87.06 89 PRO A N 1
ATOM 696 C CA . PRO A 1 89 ? -1.435 -6.613 -11.362 1.00 87.06 89 PRO A CA 1
ATOM 697 C C . PRO A 1 89 ? -2.758 -7.272 -11.765 1.00 87.06 89 PRO A C 1
ATOM 699 O O . PRO A 1 89 ? -3.182 -7.177 -12.913 1.00 87.06 89 PRO A O 1
ATOM 702 N N . GLN A 1 90 ? -3.362 -7.997 -10.830 1.00 88.19 90 GLN A N 1
ATOM 703 C CA . GLN A 1 90 ? -4.611 -8.723 -10.977 1.00 88.19 90 GLN A CA 1
ATOM 704 C C . GLN A 1 90 ? -5.295 -8.783 -9.615 1.00 88.19 90 GLN A C 1
ATOM 706 O O . GLN A 1 90 ? -4.613 -8.727 -8.591 1.00 88.19 90 GLN A O 1
ATOM 711 N N . ALA A 1 91 ? -6.621 -8.919 -9.610 1.00 89.38 91 ALA A N 1
ATOM 712 C CA . ALA A 1 91 ? -7.358 -9.039 -8.363 1.00 89.38 91 ALA A CA 1
ATOM 713 C C . ALA A 1 91 ? -6.900 -10.277 -7.581 1.00 89.38 91 ALA A C 1
ATOM 715 O O . ALA A 1 91 ? -6.761 -11.365 -8.150 1.00 89.38 91 ALA A O 1
ATOM 716 N N . GLN A 1 92 ? -6.636 -10.101 -6.291 1.00 92.94 92 GLN A N 1
ATOM 717 C CA . GLN A 1 92 ? -6.102 -11.152 -5.430 1.00 92.94 92 GLN A CA 1
ATOM 718 C C . GLN A 1 92 ? -6.466 -10.915 -3.964 1.00 92.94 92 GLN A C 1
ATOM 720 O O . GLN A 1 92 ? -6.856 -9.810 -3.587 1.00 92.94 92 GLN A O 1
ATOM 725 N N . ALA A 1 93 ? -6.302 -11.956 -3.148 1.00 93.19 93 ALA A N 1
ATOM 726 C CA . ALA A 1 93 ? -6.346 -11.818 -1.702 1.00 93.19 93 ALA A CA 1
ATOM 727 C C . ALA A 1 93 ? -5.126 -11.031 -1.196 1.00 93.19 93 ALA A C 1
ATOM 729 O O . ALA A 1 93 ? -4.043 -11.062 -1.802 1.00 93.19 93 ALA A O 1
ATOM 730 N N . TYR A 1 94 ? -5.314 -10.335 -0.082 1.00 91.94 94 TYR A N 1
ATOM 731 C CA . TYR A 1 94 ? -4.272 -9.610 0.625 1.00 91.94 94 TYR A CA 1
ATOM 732 C C . TYR A 1 94 ? -4.263 -10.014 2.093 1.00 91.94 94 TYR A C 1
ATOM 734 O O . TYR A 1 94 ? -5.263 -9.838 2.785 1.00 91.94 94 TYR A O 1
ATOM 742 N N . ASP A 1 95 ? -3.115 -10.512 2.542 1.00 93.44 95 ASP A N 1
ATOM 743 C CA . ASP A 1 95 ? -2.851 -10.847 3.934 1.00 93.44 95 ASP A CA 1
ATOM 744 C C . ASP A 1 95 ? -1.690 -9.988 4.430 1.00 93.44 95 ASP A C 1
ATOM 746 O O . ASP A 1 95 ? -0.616 -9.959 3.819 1.00 93.44 95 ASP A O 1
ATOM 750 N N . TYR A 1 96 ? -1.898 -9.318 5.556 1.00 92.94 96 TYR A N 1
ATOM 751 C CA . TYR A 1 96 ? -0.872 -8.563 6.257 1.00 92.94 96 TYR A CA 1
ATOM 752 C C . TYR A 1 96 ? -0.845 -8.968 7.727 1.00 92.94 96 TYR A C 1
ATOM 754 O O . TYR A 1 96 ? -1.891 -9.097 8.358 1.00 92.94 96 TYR A O 1
ATOM 762 N N . VAL A 1 97 ? 0.351 -9.165 8.277 1.00 91.56 97 VAL A N 1
ATOM 763 C CA . VAL A 1 97 ? 0.545 -9.441 9.703 1.00 91.56 97 VAL A CA 1
ATOM 764 C C . VAL A 1 97 ? 1.141 -8.193 10.335 1.00 91.56 97 VAL A C 1
ATOM 766 O O . VAL A 1 97 ? 2.250 -7.799 9.974 1.00 91.56 97 VAL A O 1
ATOM 769 N N . SER A 1 98 ? 0.400 -7.584 11.258 1.00 88.44 98 SER A N 1
ATOM 770 C CA . SER A 1 98 ? 0.843 -6.415 12.015 1.00 88.44 98 SER A CA 1
ATOM 771 C C . SER A 1 98 ? 2.040 -6.751 12.903 1.00 88.44 98 SER A C 1
ATOM 773 O O . SER A 1 98 ? 2.296 -7.914 13.236 1.00 88.44 98 SER A O 1
ATOM 775 N N . HIS A 1 99 ? 2.747 -5.731 13.378 1.00 85.94 99 HIS A N 1
ATOM 776 C CA . HIS A 1 99 ? 3.824 -5.887 14.355 1.00 85.94 99 HIS A CA 1
ATOM 777 C C . HIS A 1 99 ? 3.332 -6.505 15.675 1.00 85.94 99 HIS A C 1
ATOM 779 O O . HIS A 1 99 ? 4.091 -7.196 16.353 1.00 85.94 99 HIS A O 1
ATOM 785 N N . SER A 1 100 ? 2.053 -6.311 16.023 1.00 83.19 100 SER A N 1
ATOM 786 C CA . SER A 1 100 ? 1.402 -6.964 17.170 1.00 83.19 100 SER A CA 1
ATOM 787 C C . SER A 1 100 ? 1.028 -8.434 16.920 1.00 83.19 100 SER A C 1
ATOM 789 O O . SER A 1 100 ? 0.581 -9.114 17.843 1.00 83.19 100 SER A O 1
ATOM 791 N N . GLY A 1 101 ? 1.215 -8.943 15.697 1.00 86.25 101 GLY A N 1
ATOM 792 C CA . GLY A 1 101 ? 0.889 -10.313 15.296 1.00 86.25 101 GLY A CA 1
ATOM 793 C C . GLY A 1 101 ? -0.573 -10.530 14.895 1.00 86.25 101 GLY A C 1
ATOM 794 O O . GLY A 1 101 ? -0.967 -11.666 14.629 1.00 86.25 101 GLY A O 1
ATOM 795 N N . GLN A 1 102 ? -1.386 -9.472 14.839 1.00 88.31 102 GLN A N 1
ATOM 796 C CA . GLN A 1 102 ? -2.752 -9.550 14.325 1.00 88.31 102 GLN A CA 1
ATOM 797 C C . GLN A 1 102 ? -2.728 -9.638 12.799 1.00 88.31 102 GLN A C 1
ATOM 799 O O . GLN A 1 102 ? -1.882 -9.041 12.139 1.00 88.31 102 GLN A O 1
ATOM 804 N N . THR A 1 103 ? -3.659 -10.397 12.225 1.00 91.19 103 THR A N 1
ATOM 805 C CA . THR A 1 103 ? -3.743 -10.552 10.769 1.00 91.19 103 THR A CA 1
ATOM 806 C C . THR A 1 103 ? -4.874 -9.695 10.212 1.00 91.19 103 THR A C 1
ATOM 808 O O . THR A 1 103 ? -6.015 -9.781 10.667 1.00 91.19 103 THR A O 1
ATOM 811 N N . LEU A 1 104 ? -4.548 -8.883 9.213 1.00 92.00 104 LEU A N 1
ATOM 812 C CA . LEU A 1 104 ? -5.480 -8.161 8.361 1.00 92.00 104 LEU A CA 1
ATOM 813 C C . LEU A 1 104 ? -5.657 -8.962 7.068 1.00 92.00 104 LEU A C 1
ATOM 815 O O . LEU A 1 104 ? -4.681 -9.171 6.349 1.00 92.00 104 LEU A O 1
ATOM 819 N N . GLN A 1 105 ? -6.883 -9.393 6.773 1.00 93.38 105 GLN A N 1
ATOM 820 C CA . GLN A 1 105 ? -7.188 -10.186 5.579 1.00 93.38 105 GLN A CA 1
ATOM 821 C C . GLN A 1 105 ? -8.263 -9.507 4.737 1.00 93.38 105 GLN A C 1
ATOM 823 O O . GLN A 1 105 ? -9.281 -9.066 5.268 1.00 93.38 105 GLN A O 1
ATOM 828 N N . ALA A 1 106 ? -8.042 -9.451 3.427 1.00 92.62 106 ALA A N 1
ATOM 829 C CA . ALA A 1 106 ? -9.028 -9.027 2.443 1.00 92.62 106 ALA A CA 1
ATOM 830 C C . ALA A 1 106 ? -9.080 -10.049 1.300 1.00 92.62 106 ALA A C 1
ATOM 832 O O . ALA A 1 106 ? -8.085 -10.262 0.608 1.00 92.62 106 ALA A O 1
ATOM 833 N N . ASP A 1 107 ? -10.246 -10.656 1.077 1.00 89.44 107 ASP A N 1
ATOM 834 C CA . ASP A 1 107 ? -10.408 -11.750 0.106 1.00 89.44 107 ASP A CA 1
ATOM 835 C C . ASP A 1 107 ? -10.266 -11.295 -1.350 1.00 89.44 107 ASP A C 1
ATOM 837 O O . ASP A 1 107 ? -9.793 -12.041 -2.213 1.00 89.44 107 ASP A O 1
ATOM 841 N N . HIS A 1 108 ? -10.714 -10.072 -1.640 1.00 88.75 108 HIS A N 1
ATOM 842 C CA . HIS A 1 108 ? -10.773 -9.556 -2.999 1.00 88.75 108 HIS A CA 1
ATOM 843 C C . HIS A 1 108 ? -10.326 -8.101 -3.064 1.00 88.75 108 HIS A C 1
ATOM 845 O O . HIS A 1 108 ? -11.106 -7.178 -2.833 1.00 88.75 108 HIS A O 1
ATOM 851 N N . VAL A 1 109 ? -9.057 -7.902 -3.411 1.00 90.25 109 VAL A N 1
ATOM 852 C CA . VAL A 1 109 ? -8.480 -6.581 -3.648 1.00 90.25 109 VAL A CA 1
ATOM 853 C C . VAL A 1 109 ? -8.246 -6.400 -5.142 1.00 90.25 109 VAL A C 1
ATOM 855 O O . VAL A 1 109 ? -7.596 -7.234 -5.771 1.00 90.25 109 VAL A O 1
ATOM 858 N N . HIS A 1 110 ? -8.798 -5.330 -5.719 1.00 89.50 110 HIS A N 1
ATOM 859 C CA . HIS A 1 110 ? -8.655 -4.991 -7.140 1.00 89.50 110 HIS A CA 1
ATOM 860 C C . HIS A 1 110 ? -7.258 -4.426 -7.474 1.00 89.50 110 HIS A C 1
ATOM 862 O O . HIS A 1 110 ? -6.345 -4.471 -6.655 1.00 89.50 110 HIS A O 1
ATOM 868 N N . GLU A 1 111 ? -7.076 -3.878 -8.688 1.00 90.62 111 GLU A N 1
ATOM 869 C CA . GLU A 1 111 ? -5.778 -3.351 -9.154 1.00 90.62 111 GLU A CA 1
ATOM 870 C C . GLU A 1 111 ? -5.152 -2.326 -8.191 1.00 90.62 111 GLU A C 1
ATOM 872 O O . GLU A 1 111 ? -3.929 -2.257 -8.090 1.00 90.62 111 GLU A O 1
ATOM 877 N N . PHE A 1 112 ? -5.968 -1.555 -7.466 1.00 92.44 112 PHE A N 1
ATOM 878 C CA . PHE A 1 112 ? -5.505 -0.591 -6.474 1.00 92.44 112 PHE A CA 1
ATOM 879 C C . PHE A 1 112 ? -6.310 -0.678 -5.179 1.00 92.44 112 PHE A C 1
ATOM 881 O O . PHE A 1 112 ? -7.529 -0.854 -5.204 1.00 92.44 112 PHE A O 1
ATOM 888 N N . ALA A 1 113 ? -5.631 -0.448 -4.060 1.00 94.12 113 ALA A N 1
ATOM 889 C CA . ALA A 1 113 ? -6.239 -0.241 -2.750 1.00 94.12 113 ALA A CA 1
ATOM 890 C C . ALA A 1 113 ? -5.389 0.725 -1.922 1.00 94.12 113 ALA A C 1
ATOM 892 O O . ALA A 1 113 ? -4.221 0.941 -2.233 1.00 94.12 113 ALA A O 1
ATOM 893 N N . TRP A 1 114 ? -5.960 1.317 -0.880 1.00 95.62 114 TRP A N 1
ATOM 894 C CA . TRP A 1 114 ? -5.219 2.154 0.060 1.00 95.62 114 TRP A CA 1
ATOM 895 C C . TRP A 1 114 ? -5.014 1.407 1.368 1.00 95.62 114 TRP A C 1
ATOM 897 O O . TRP A 1 114 ? -5.987 1.071 2.040 1.00 95.62 114 TRP A O 1
ATOM 907 N N . GLU A 1 115 ? -3.762 1.193 1.756 1.00 95.88 115 GLU A N 1
ATOM 908 C CA . GLU A 1 115 ? -3.434 0.807 3.123 1.00 95.88 115 GLU A CA 1
ATOM 909 C C . GLU A 1 115 ? -3.628 1.988 4.048 1.00 95.88 115 GLU A C 1
ATOM 911 O O . GLU A 1 115 ? -3.103 3.077 3.808 1.00 95.88 115 GLU A O 1
ATOM 916 N N . ILE A 1 116 ? -4.366 1.754 5.123 1.00 95.88 116 ILE A N 1
ATOM 917 C CA . ILE A 1 116 ? -4.543 2.707 6.202 1.00 95.88 116 ILE A CA 1
ATOM 918 C C . ILE A 1 116 ? -3.478 2.413 7.245 1.00 95.88 116 ILE A C 1
ATOM 920 O O . ILE A 1 116 ? -3.457 1.327 7.817 1.00 95.88 116 ILE A O 1
ATOM 924 N N . TRP A 1 117 ? -2.640 3.405 7.523 1.00 94.62 117 TRP A N 1
ATOM 925 C CA . TRP A 1 117 ? -1.628 3.328 8.565 1.00 94.62 117 TRP A CA 1
ATOM 926 C C . TRP A 1 117 ? -2.050 4.160 9.769 1.00 94.62 117 TRP A C 1
ATOM 928 O O . TRP A 1 117 ? -2.597 5.258 9.618 1.00 94.62 117 TRP A O 1
ATOM 938 N N . GLY A 1 118 ? -1.770 3.668 10.970 1.00 92.69 118 GLY A N 1
ATOM 939 C CA . GLY A 1 118 ? -2.155 4.353 12.193 1.00 92.69 118 GLY A CA 1
ATOM 940 C C . GLY A 1 118 ? -1.469 3.832 13.444 1.00 92.69 118 GLY A C 1
ATOM 941 O O . GLY A 1 118 ? -0.638 2.932 13.396 1.00 92.69 118 GLY A O 1
ATOM 942 N N . LEU A 1 119 ? -1.813 4.461 14.560 1.00 90.12 119 LEU A N 1
ATOM 943 C CA . LEU A 1 119 ? -1.323 4.150 15.902 1.00 90.12 119 LEU A CA 1
ATOM 944 C C . LEU A 1 119 ? -2.509 3.834 16.820 1.00 90.12 119 LEU A C 1
ATOM 946 O O . LEU A 1 119 ? -3.602 4.349 16.566 1.00 90.12 119 LEU A O 1
ATOM 950 N N . PRO A 1 120 ? -2.326 3.063 17.902 1.00 86.12 120 PRO A N 1
ATOM 951 C CA . PRO A 1 120 ? -3.324 2.963 18.964 1.00 86.12 120 PRO A CA 1
ATOM 952 C C . PRO A 1 120 ? -3.703 4.353 19.502 1.00 86.12 120 PRO A C 1
ATOM 954 O O . PRO A 1 120 ? -2.842 5.205 19.729 1.00 86.12 120 PRO A O 1
ATOM 957 N N . ALA A 1 121 ? -4.998 4.612 19.678 1.00 77.50 121 ALA A N 1
ATOM 958 C CA . ALA A 1 121 ? -5.533 5.919 20.067 1.00 77.50 121 ALA A CA 1
ATOM 959 C C . ALA A 1 121 ? -5.216 6.298 21.522 1.00 77.50 121 ALA A C 1
ATOM 961 O O . ALA A 1 121 ? -5.204 7.479 21.865 1.00 77.50 121 ALA A O 1
ATOM 962 N N . ASP A 1 122 ? -4.953 5.309 22.372 1.00 73.81 122 ASP A N 1
ATOM 963 C CA . ASP A 1 122 ? -4.539 5.491 23.762 1.00 73.81 122 ASP A CA 1
ATOM 964 C C . ASP A 1 122 ? -3.029 5.747 23.914 1.00 73.81 122 ASP A C 1
ATOM 966 O O . ASP A 1 122 ? -2.572 6.054 25.016 1.00 73.81 122 ASP A O 1
ATOM 970 N N . GLY A 1 123 ? -2.257 5.661 22.823 1.00 60.25 123 GLY A N 1
ATOM 971 C CA . GLY A 1 123 ? -0.801 5.803 22.848 1.00 60.25 123 GLY A CA 1
ATOM 972 C C . GLY A 1 123 ? -0.090 4.664 23.585 1.00 60.25 123 GLY A C 1
ATOM 973 O O . GLY A 1 123 ? 1.085 4.800 23.914 1.00 60.25 123 GLY A O 1
ATOM 974 N N . VAL A 1 124 ? -0.779 3.550 23.864 1.00 53.94 124 VAL A N 1
ATOM 975 C CA . VAL A 1 124 ? -0.209 2.374 24.537 1.00 53.94 124 VAL A CA 1
ATOM 976 C C . VAL A 1 124 ? 0.103 1.308 23.482 1.00 53.94 124 VAL A C 1
ATOM 978 O O . VAL A 1 124 ? -0.463 0.219 23.460 1.00 53.94 124 VAL A O 1
ATOM 981 N N . GLY A 1 125 ? 0.997 1.649 22.554 1.00 56.03 125 GLY A N 1
ATOM 982 C CA . GLY A 1 125 ? 1.554 0.726 21.565 1.00 56.03 125 GLY A CA 1
ATOM 983 C C . GLY A 1 125 ? 2.912 0.185 22.011 1.00 56.03 125 GLY A C 1
ATOM 984 O O . GLY A 1 125 ? 3.676 0.881 22.671 1.00 56.03 125 GLY A O 1
ATOM 985 N N . VAL A 1 126 ? 3.224 -1.063 21.650 1.00 54.62 126 VAL A N 1
ATOM 986 C CA . VAL A 1 126 ? 4.528 -1.703 21.938 1.00 54.62 126 VAL A CA 1
ATOM 987 C C . VAL A 1 126 ? 5.678 -1.039 21.159 1.00 54.62 126 VAL A C 1
ATOM 989 O O . VAL A 1 126 ? 6.829 -1.126 21.573 1.00 54.62 126 VAL A O 1
ATOM 992 N N . ASP A 1 127 ? 5.353 -0.303 20.097 1.00 58.12 127 ASP A N 1
ATOM 993 C CA . ASP A 1 127 ? 6.245 0.584 19.362 1.00 58.12 127 ASP A CA 1
ATOM 994 C C . ASP A 1 127 ? 5.432 1.819 18.945 1.00 58.12 127 ASP A C 1
ATOM 996 O O . ASP A 1 127 ? 4.353 1.679 18.372 1.00 58.12 127 ASP A O 1
ATOM 1000 N N . ASP A 1 128 ? 5.947 3.031 19.167 1.00 68.00 128 ASP A N 1
ATOM 1001 C CA . ASP A 1 128 ? 5.379 4.301 18.659 1.00 68.00 128 ASP A CA 1
ATOM 1002 C C . ASP A 1 128 ? 5.439 4.407 17.111 1.00 68.00 128 ASP A C 1
ATOM 1004 O O . ASP A 1 128 ? 5.390 5.494 16.527 1.00 68.00 128 ASP A O 1
ATOM 1008 N N . GLN A 1 129 ? 5.597 3.282 16.412 1.00 82.75 129 GLN A N 1
ATOM 1009 C CA . GLN A 1 129 ? 5.666 3.211 14.962 1.00 82.75 129 GLN A CA 1
ATOM 1010 C C . GLN A 1 129 ? 4.280 2.924 14.379 1.00 82.75 129 GLN A C 1
ATOM 1012 O O . GLN A 1 129 ? 3.630 1.963 14.789 1.00 82.75 129 GLN A O 1
ATOM 1017 N N . PRO A 1 130 ? 3.818 3.734 13.409 1.00 87.94 130 PRO A N 1
ATOM 1018 C CA . PRO A 1 130 ? 2.581 3.455 12.701 1.00 87.94 130 PRO A CA 1
ATOM 1019 C C . PRO A 1 130 ? 2.612 2.087 12.026 1.00 87.94 130 PRO A C 1
ATOM 1021 O O . PRO A 1 130 ? 3.611 1.719 11.408 1.00 87.94 130 PRO A O 1
ATOM 1024 N N . ASP A 1 131 ? 1.484 1.395 12.077 1.00 91.69 131 ASP A N 1
ATOM 1025 C CA . ASP A 1 131 ? 1.289 0.077 11.480 1.00 91.69 131 ASP A CA 1
ATOM 1026 C C . ASP A 1 131 ? 0.055 0.078 10.567 1.00 91.69 131 ASP A C 1
ATOM 1028 O O . ASP A 1 131 ? -0.758 1.008 10.620 1.00 91.69 131 ASP A O 1
ATOM 1032 N N . VAL A 1 132 ? -0.097 -0.940 9.720 1.00 93.88 132 VAL A N 1
ATOM 1033 C CA . VAL A 1 132 ? -1.274 -1.097 8.862 1.00 93.88 132 VAL A CA 1
ATOM 1034 C C . VAL A 1 132 ? -2.458 -1.546 9.716 1.00 93.88 132 VAL A C 1
ATOM 1036 O O . VAL A 1 132 ? -2.467 -2.630 10.290 1.00 93.88 132 VAL A O 1
ATOM 1039 N N . ILE A 1 133 ? -3.489 -0.707 9.773 1.00 93.88 133 ILE A N 1
ATOM 1040 C CA . ILE A 1 133 ? -4.692 -0.909 10.595 1.00 93.88 133 ILE A CA 1
ATOM 1041 C C . ILE A 1 133 ? -5.940 -1.220 9.761 1.00 93.88 133 ILE A C 1
ATOM 1043 O O . ILE A 1 133 ? -6.988 -1.575 10.308 1.00 93.88 133 ILE A O 1
ATOM 1047 N N . GLY A 1 134 ? -5.853 -1.085 8.437 1.00 94.75 134 GLY A N 1
ATOM 1048 C CA . GLY A 1 134 ? -6.950 -1.409 7.535 1.00 94.75 134 GLY A CA 1
ATOM 1049 C C . GLY A 1 134 ? -6.647 -1.177 6.064 1.00 94.75 134 GLY A C 1
ATOM 1050 O O . GLY A 1 134 ? -5.554 -0.755 5.690 1.00 94.75 134 GLY A O 1
ATOM 1051 N N . LEU A 1 135 ? -7.651 -1.448 5.234 1.00 96.00 135 LEU A N 1
ATOM 1052 C CA . LEU A 1 135 ? -7.564 -1.385 3.782 1.00 96.00 135 LEU A CA 1
ATOM 1053 C C . LEU A 1 135 ? -8.833 -0.763 3.188 1.00 96.00 135 LEU A C 1
ATOM 1055 O O . LEU A 1 135 ? -9.936 -1.195 3.515 1.00 96.00 135 LEU A O 1
ATOM 1059 N N . LEU A 1 136 ? -8.686 0.210 2.288 1.00 95.25 136 LEU A N 1
ATOM 1060 C CA . LEU A 1 136 ? -9.789 0.783 1.507 1.00 95.25 136 LEU A CA 1
ATOM 1061 C C . LEU A 1 136 ? -9.702 0.375 0.041 1.00 95.25 136 LEU A C 1
ATOM 1063 O O . LEU A 1 136 ? -8.632 0.424 -0.569 1.00 95.25 136 LEU A O 1
ATOM 1067 N N . ASP A 1 137 ? -10.850 0.097 -0.559 1.00 93.12 137 ASP A N 1
ATOM 1068 C CA . ASP A 1 137 ? -10.958 -0.072 -2.000 1.00 93.12 137 ASP A CA 1
ATOM 1069 C C . ASP A 1 137 ? -10.761 1.272 -2.715 1.00 93.12 137 ASP A C 1
ATOM 1071 O O . ASP A 1 137 ? -11.382 2.289 -2.391 1.00 93.12 137 ASP A O 1
ATOM 1075 N N . TYR A 1 138 ? -9.889 1.285 -3.720 1.00 91.31 138 TYR A N 1
ATOM 1076 C CA . TYR A 1 138 ? -9.518 2.507 -4.432 1.00 91.31 138 TYR A CA 1
ATOM 1077 C C . TYR A 1 138 ? -10.672 3.108 -5.253 1.00 91.31 138 TYR A C 1
ATOM 1079 O O . TYR A 1 138 ? -10.767 4.333 -5.406 1.00 91.31 138 TYR A O 1
ATOM 1087 N N . GLN A 1 139 ? -11.553 2.263 -5.797 1.00 88.62 139 GLN A N 1
ATOM 1088 C CA . GLN A 1 139 ? -12.622 2.693 -6.697 1.00 88.62 139 GLN A CA 1
ATOM 1089 C C . GLN A 1 139 ? -13.855 3.161 -5.925 1.00 88.62 139 GLN A C 1
ATOM 1091 O O . GLN A 1 139 ? -14.394 4.231 -6.212 1.00 88.62 139 GLN A O 1
ATOM 1096 N N . THR A 1 140 ? -14.279 2.378 -4.937 1.00 88.75 140 THR A N 1
ATOM 1097 C CA . THR A 1 140 ? -15.537 2.549 -4.195 1.00 88.75 140 THR A CA 1
ATOM 1098 C C . THR A 1 140 ? -15.357 3.308 -2.879 1.00 88.75 140 THR A C 1
ATOM 1100 O O .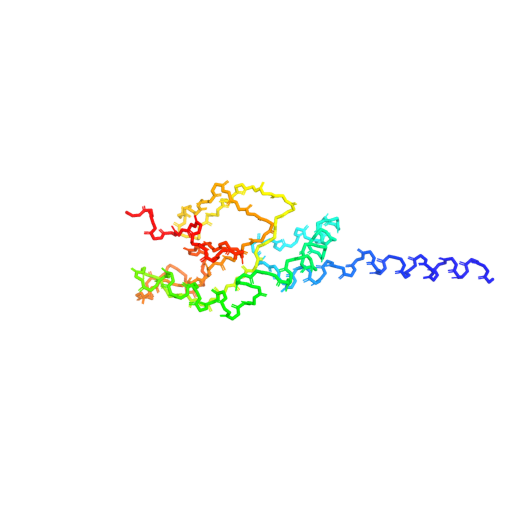 THR A 1 140 ? -16.297 3.951 -2.391 1.00 88.75 140 THR A O 1
ATOM 1103 N N . GLY A 1 141 ? -14.146 3.289 -2.316 1.00 88.25 141 GLY A N 1
ATOM 1104 C CA . GLY A 1 141 ? -13.844 3.794 -0.979 1.00 88.25 141 GLY A CA 1
ATOM 1105 C C . GLY A 1 141 ? -14.452 2.968 0.153 1.00 88.25 141 GLY A C 1
ATOM 1106 O O . GLY A 1 141 ? -14.586 3.487 1.255 1.00 88.25 141 GLY A O 1
ATOM 1107 N N . GLU A 1 142 ? -14.870 1.733 -0.121 1.00 91.75 142 GLU A N 1
ATOM 1108 C CA . GLU A 1 142 ? -15.328 0.790 0.898 1.00 91.75 142 GLU A CA 1
ATOM 1109 C C . GLU A 1 142 ? -14.153 0.289 1.748 1.00 91.75 142 GLU A C 1
ATOM 1111 O O . GLU A 1 142 ? -13.036 0.135 1.251 1.00 91.75 142 GLU A O 1
ATOM 1116 N N . LEU A 1 143 ? -14.402 0.039 3.035 1.00 93.00 143 LEU A N 1
ATOM 1117 C CA . LEU A 1 143 ? -13.436 -0.589 3.930 1.00 93.00 143 LEU A CA 1
ATOM 1118 C C . LEU A 1 143 ? -13.412 -2.094 3.664 1.00 93.00 143 LEU A C 1
ATOM 1120 O O . LEU A 1 143 ? -14.347 -2.803 4.015 1.00 93.00 143 LEU A O 1
ATOM 1124 N N . LEU A 1 144 ? -12.331 -2.559 3.042 1.00 93.56 144 LEU A N 1
ATOM 1125 C CA . LEU A 1 144 ? -12.126 -3.959 2.677 1.00 93.56 144 LEU A CA 1
ATOM 1126 C C . LEU A 1 144 ? -11.723 -4.814 3.879 1.00 93.56 144 LEU A C 1
ATOM 1128 O O . LEU A 1 144 ? -12.105 -5.975 3.961 1.00 93.56 144 LEU A O 1
ATOM 1132 N N . ALA A 1 145 ?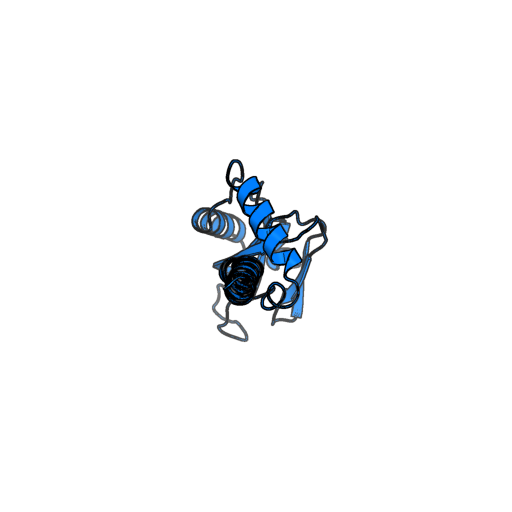 -10.935 -4.246 4.794 1.00 93.25 145 ALA A N 1
ATOM 1133 C CA . ALA A 1 145 ? -10.481 -4.922 6.003 1.00 93.25 145 ALA A CA 1
ATOM 1134 C C . ALA A 1 145 ? -10.087 -3.907 7.085 1.00 93.25 145 ALA A C 1
ATOM 1136 O O . ALA A 1 145 ? -9.649 -2.795 6.779 1.00 93.25 145 ALA A O 1
ATOM 1137 N N . SER A 1 146 ? -10.185 -4.301 8.356 1.00 92.19 146 SER A N 1
ATOM 1138 C CA . SER A 1 146 ? -9.659 -3.539 9.494 1.00 92.19 146 SER A CA 1
ATOM 1139 C C . SER A 1 146 ? -9.240 -4.472 10.624 1.00 92.19 146 SER A C 1
ATOM 1141 O O . SER A 1 146 ? -9.911 -5.470 10.880 1.00 92.19 146 SER A O 1
ATOM 1143 N N . LEU A 1 147 ? -8.170 -4.114 11.338 1.00 88.19 147 LEU A N 1
ATOM 1144 C CA . LEU A 1 147 ? -7.761 -4.823 12.553 1.00 88.19 147 LEU A CA 1
ATOM 1145 C C . LEU A 1 147 ? -8.794 -4.699 13.683 1.00 88.19 147 LEU A C 1
ATOM 1147 O O . LEU A 1 147 ? -8.866 -5.578 14.531 1.00 88.19 147 LEU A O 1
ATOM 1151 N N . ALA A 1 148 ? -9.634 -3.660 13.668 1.00 78.25 148 ALA A N 1
ATOM 1152 C CA . ALA A 1 148 ? -10.688 -3.463 14.663 1.00 78.25 148 ALA A CA 1
ATOM 1153 C C . ALA A 1 148 ? -11.922 -4.362 14.451 1.00 78.25 148 ALA A C 1
ATOM 1155 O O . ALA A 1 148 ? -12.808 -4.380 15.297 1.00 78.25 148 ALA A O 1
ATOM 1156 N N . ALA A 1 149 ? -12.013 -5.077 13.324 1.00 61.41 149 ALA A N 1
ATOM 1157 C CA . ALA A 1 149 ? -13.130 -5.980 13.035 1.00 61.41 149 ALA A CA 1
ATOM 1158 C C . ALA A 1 149 ? -12.942 -7.398 13.616 1.00 61.41 149 ALA A C 1
ATOM 1160 O O . ALA A 1 149 ? -13.865 -8.203 13.531 1.00 61.41 149 ALA A O 1
ATOM 1161 N N . ASN A 1 150 ? -11.764 -7.705 14.175 1.00 51.31 150 ASN A N 1
ATOM 1162 C CA . ASN A 1 150 ? -11.392 -9.033 14.679 1.00 51.31 150 ASN A CA 1
ATOM 1163 C C . ASN A 1 150 ? -11.494 -9.185 16.215 1.00 51.31 150 ASN A C 1
ATOM 1165 O O . ASN A 1 150 ? -10.976 -10.170 16.743 1.00 51.31 150 ASN A O 1
ATOM 1169 N N . ASP A 1 151 ? -12.167 -8.254 16.903 1.00 39.53 151 ASP A N 1
ATOM 1170 C CA . ASP A 1 151 ? -12.485 -8.332 18.343 1.00 39.53 151 ASP A CA 1
ATOM 1171 C C . ASP A 1 151 ? -13.942 -8.760 18.607 1.00 39.53 151 ASP A C 1
ATOM 1173 O O . ASP A 1 151 ? -14.863 -8.233 17.937 1.00 39.53 151 ASP A O 1
#

Secondary structure (DSSP, 8-state):
-HHHHHHHHHHHHHHHHHTHHHHHHHHB-GGGTTHHHH-HHHHHHHHHHHHHHTTT-TT-SHHHHHHHHHHHHTTSSEEEEEEEEEE-SS-EEEEEE-TTSPEEEEEEE-SEEEEEEEEETTS--SSSS-EEEEEEETTT--EEEEGGGG-

Sequence (151 aa):
MKRMWAWVITGCVVVLLLLPMPVAERFTSPTQDGQYLTNPARSYQFAFAATRASTEAKLGRSGRALEEAQRAMQSTPFTVTKVELLFFPQAQAYDYVSHSGQTLQADHVHEFAWEIWGLPADGVGVDDQPDVIGLLDYQTGELLASLAAND

Solvent-accessible surface area (backbone atoms only — not comparable to full-atom values): 8485 Å² total; per-residue (Å²): 110,74,69,58,51,50,52,51,51,51,50,52,50,53,52,63,65,50,55,42,23,68,52,42,57,70,61,35,26,79,94,54,59,64,53,27,76,77,31,56,66,56,13,50,49,49,56,58,46,54,65,66,47,69,79,76,35,71,33,72,42,66,70,56,40,38,55,49,46,44,61,75,35,67,89,43,72,46,40,73,75,49,58,34,33,44,76,32,100,54,71,37,65,45,81,45,72,37,97,88,67,50,71,39,61,27,80,77,39,50,51,42,30,33,38,32,26,20,40,52,62,84,69,80,50,102,53,98,61,68,39,72,46,30,32,30,36,27,56,81,59,47,79,61,30,41,57,76,75,80,116

pLDDT: mean 84.52, std 10.32, range [39.53, 96.0]

Foldseek 3Di:
DVVVVVVVVVVVVVCVLCVLQVVCQVQADPVCHPVCVVDSVQSVLVVVVLVVCCPAAPQNDQVSLQVLLCVVCVPPQWDFDGKGKDADSAWAKDWDQKPVRQIKIFGTAGRMKIFTWTDGNVCPDPDPDIIGAFIAHGRPRDTRTGSRVPD

Radius of gyration: 18.47 Å; Cα contacts (8 Å, |Δi|>4): 246; chains: 1; bounding box: 45×25×61 Å

Nearest PDB structures (foldseek):
  9fmz-assembly1_A  TM=1.496E-01  e=2.273E+00  Escherichia coli